Protein AF-A0AAI8MLP3-F1 (afdb_monomer_lite)

Secondary structure (DSSP, 8-state):
-----------PPPPPPPEEEEEEEE--SPP-HHHHHHT---SSSSHHHHHHHHHHHH-TTSEEEEEE--HHHHHHHHHT--GGGS-HHHHH---TTS-SEEEEEEEE-

Sequence (109 aa):
MCEASPTNQSINPPAKPSSTALVTVVGLVQISQYDYERWGDYWRFTDMGIKRDFEEVFGEGNVEVSTYGNVLSATAELQGIAAEELKHDELFYNDPRYPVLITLVAKKY

Organism: NCBI:txid537971

Radius of gyration: 22.73 Å; chains: 1; bounding box: 68×26×66 Å

Foldseek 3Di:
DDDDDPPPPPPDPPDDPKDKDKDKDFFQAFDDPVCCVPPRDQPDPAQVNVLVVLCVPQNPPQKDKDFFADPVLSVCVVVVNDPVVDDPCRRGPGDSRGGGMMIMMGMHD

Structure (mmCIF, N/CA/C/O backbone):
data_AF-A0AAI8MLP3-F1
#
_entry.id   AF-A0AAI8MLP3-F1
#
loop_
_atom_site.group_PDB
_atom_site.id
_atom_site.type_symbol
_atom_site.label_atom_id
_atom_site.label_alt_id
_atom_site.label_comp_id
_atom_site.label_asym_id
_atom_site.label_entity_id
_atom_site.label_seq_id
_atom_site.pdbx_PDB_ins_code
_atom_site.Cartn_x
_atom_site.Cartn_y
_atom_site.Cartn_z
_atom_site.occupancy
_atom_site.B_iso_or_equiv
_atom_site.auth_seq_id
_atom_site.auth_comp_id
_atom_site.auth_asym_id
_atom_site.auth_atom_id
_atom_site.pdbx_PDB_model_num
ATOM 1 N N . MET A 1 1 ? -56.532 10.967 45.044 1.00 33.66 1 MET A N 1
ATOM 2 C CA . MET A 1 1 ? -55.422 9.999 44.965 1.00 33.66 1 MET A CA 1
ATOM 3 C C . MET A 1 1 ? -55.339 9.540 43.522 1.00 33.66 1 MET A C 1
ATOM 5 O O . MET A 1 1 ? -56.154 8.730 43.114 1.00 33.66 1 MET A O 1
ATOM 9 N N . CYS A 1 2 ? -54.454 10.155 42.738 1.00 30.53 2 CYS A N 1
ATOM 10 C CA . CYS A 1 2 ? -54.058 9.659 41.422 1.00 30.53 2 CYS A CA 1
ATOM 11 C C . CYS A 1 2 ? -52.633 9.142 41.596 1.00 30.53 2 CYS A C 1
ATOM 13 O O . CYS A 1 2 ? -51.760 9.907 42.008 1.00 30.53 2 CYS A O 1
ATOM 15 N N . GLU A 1 3 ? -52.426 7.848 41.386 1.00 34.00 3 GLU A N 1
ATOM 16 C CA . GLU A 1 3 ? -51.109 7.227 41.470 1.00 34.00 3 GLU A CA 1
ATOM 17 C C . GLU A 1 3 ? -50.252 7.678 40.282 1.00 34.00 3 GLU A C 1
ATOM 19 O O . GLU A 1 3 ? -50.669 7.586 39.127 1.00 34.00 3 GLU A O 1
ATOM 24 N N . ALA A 1 4 ? -49.057 8.193 40.566 1.00 44.12 4 AL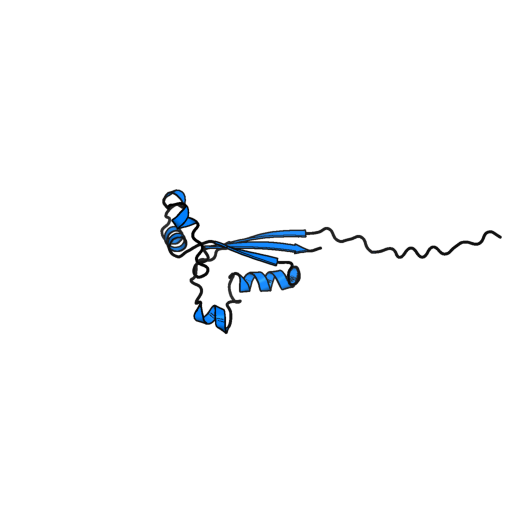A A N 1
ATOM 25 C CA . ALA A 1 4 ? -48.041 8.444 39.555 1.00 44.12 4 ALA A CA 1
ATOM 26 C C . ALA A 1 4 ? -47.353 7.114 39.213 1.00 44.12 4 ALA A C 1
ATOM 28 O O . ALA A 1 4 ? -46.696 6.516 40.065 1.00 44.12 4 ALA A O 1
ATOM 29 N N . SER A 1 5 ? -47.498 6.643 37.974 1.00 36.56 5 SER A N 1
ATOM 30 C CA . SER A 1 5 ? -46.729 5.505 37.465 1.00 36.56 5 SER A CA 1
ATOM 31 C C . SER A 1 5 ? -45.256 5.905 37.276 1.00 36.56 5 SER A C 1
ATOM 33 O O . SER A 1 5 ? -44.990 6.919 36.626 1.00 36.56 5 SER A O 1
ATOM 35 N N . PRO A 1 6 ? -44.275 5.137 37.786 1.00 46.41 6 PRO A N 1
ATOM 36 C CA . PRO A 1 6 ? -42.868 5.416 37.539 1.00 46.41 6 PRO A CA 1
ATOM 37 C C . PRO A 1 6 ? -42.474 4.854 36.169 1.00 46.41 6 PRO A C 1
ATOM 39 O O . PRO A 1 6 ? -42.101 3.690 36.033 1.00 46.41 6 PRO A O 1
ATOM 42 N N . THR A 1 7 ? -42.558 5.674 35.124 1.00 44.06 7 THR A N 1
ATOM 43 C CA . THR A 1 7 ? -41.957 5.344 33.824 1.00 44.06 7 THR A CA 1
ATOM 44 C C . THR A 1 7 ? -40.441 5.522 33.928 1.00 44.06 7 THR A C 1
ATOM 46 O O . THR A 1 7 ? -39.911 6.600 33.674 1.00 44.06 7 THR A O 1
ATOM 49 N N . ASN A 1 8 ? -39.731 4.460 34.317 1.00 47.94 8 ASN A N 1
ATOM 50 C CA . ASN A 1 8 ? -38.284 4.347 34.125 1.00 47.94 8 ASN A CA 1
ATOM 51 C C . ASN A 1 8 ? -37.995 4.219 32.621 1.00 47.94 8 ASN A C 1
ATOM 53 O O . ASN A 1 8 ? -37.772 3.125 32.109 1.00 47.94 8 ASN A O 1
ATOM 57 N N . GLN A 1 9 ? -38.028 5.334 31.890 1.00 53.62 9 GLN A N 1
ATOM 58 C CA . GLN A 1 9 ? -37.380 5.398 30.586 1.00 53.62 9 GLN A CA 1
ATOM 59 C C . GLN A 1 9 ? -35.881 5.534 30.844 1.00 53.62 9 GLN A C 1
ATOM 61 O O . GLN A 1 9 ? -35.401 6.592 31.243 1.00 53.62 9 GLN A O 1
ATOM 66 N N . SER A 1 10 ? -35.142 4.439 30.666 1.00 50.88 10 SER A N 1
ATOM 67 C CA . SER A 1 10 ? -33.684 4.475 30.608 1.00 50.88 10 SER A CA 1
ATOM 68 C C . SER A 1 10 ? -33.281 5.415 29.472 1.00 50.88 10 SER A C 1
ATOM 70 O O . SER A 1 10 ? -33.447 5.087 28.296 1.00 50.88 10 SER A O 1
ATOM 72 N N . ILE A 1 11 ? -32.811 6.610 29.820 1.00 62.56 11 ILE A N 1
ATOM 73 C CA . ILE A 1 11 ? -32.306 7.581 28.854 1.00 62.56 11 ILE A CA 1
ATOM 74 C C . ILE A 1 11 ? -30.978 7.016 28.351 1.00 62.56 11 ILE A C 1
ATOM 76 O O . ILE A 1 11 ? -29.955 7.125 29.026 1.00 62.56 11 ILE A O 1
ATOM 80 N N . ASN A 1 12 ? -30.996 6.351 27.196 1.00 58.84 12 ASN A N 1
ATOM 81 C CA . ASN A 1 12 ? -29.758 5.983 26.523 1.00 58.84 12 ASN A CA 1
ATOM 82 C C . ASN A 1 12 ? -29.031 7.280 26.135 1.00 58.84 12 ASN A C 1
ATOM 84 O O . ASN A 1 12 ? -29.684 8.207 25.640 1.00 58.84 12 ASN A O 1
ATOM 88 N N . PRO A 1 13 ? -27.709 7.385 26.353 1.00 62.12 13 PRO A N 1
ATOM 89 C CA . PRO A 1 13 ? -26.957 8.527 25.855 1.00 62.12 13 PRO A CA 1
ATOM 90 C C . PRO A 1 13 ? -27.152 8.646 24.332 1.00 62.12 13 PRO A C 1
ATOM 92 O O . PRO A 1 13 ? -27.302 7.620 23.660 1.00 62.12 13 PRO A O 1
ATOM 95 N N . PRO A 1 14 ? -27.174 9.870 23.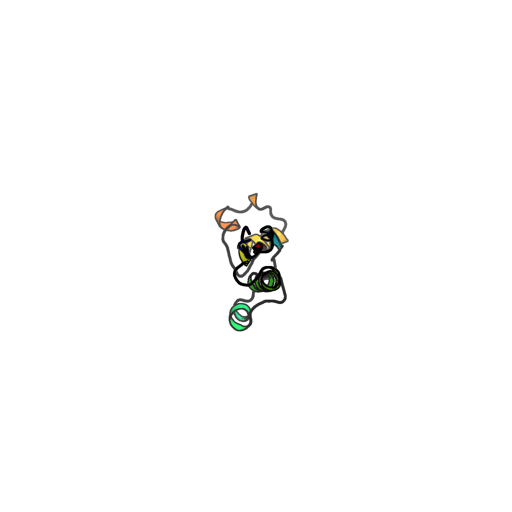772 1.00 66.19 14 PRO A N 1
ATOM 96 C CA . PRO A 1 14 ? -27.300 10.056 22.332 1.00 66.19 14 PRO A CA 1
ATOM 97 C C . PRO A 1 14 ? -26.185 9.285 21.616 1.00 66.19 14 PRO A C 1
ATOM 99 O O . PRO A 1 14 ? -25.024 9.341 22.030 1.00 66.19 14 PRO A O 1
ATOM 102 N N . ALA A 1 15 ? -26.548 8.550 20.561 1.00 64.31 15 ALA A N 1
ATOM 103 C CA . ALA A 1 15 ? -25.583 7.841 19.730 1.00 64.31 15 ALA A CA 1
ATOM 104 C C . ALA A 1 15 ? -24.519 8.829 19.231 1.00 64.31 15 ALA A C 1
ATOM 106 O O . ALA A 1 15 ? -24.845 9.944 18.809 1.00 64.31 15 ALA A O 1
ATOM 107 N N . LYS A 1 16 ? -23.242 8.442 19.310 1.00 69.44 16 LYS A N 1
ATOM 108 C CA . LYS A 1 16 ? -22.167 9.256 18.740 1.00 69.44 16 LYS A CA 1
ATOM 109 C C . LYS A 1 16 ? -22.363 9.316 17.218 1.00 69.44 16 LYS A C 1
ATOM 111 O O . LYS A 1 16 ? -22.783 8.324 16.627 1.00 69.44 16 LYS A O 1
ATOM 116 N N . PRO A 1 17 ? -22.105 10.464 16.569 1.00 75.00 17 PRO A N 1
ATOM 117 C CA . PRO A 1 17 ? -22.146 10.528 15.116 1.00 75.00 17 PRO A CA 1
ATOM 118 C C . PRO A 1 17 ? -21.092 9.579 14.542 1.00 75.00 17 PRO A C 1
ATOM 120 O O . PRO A 1 17 ? -19.937 9.604 14.972 1.00 75.00 17 PRO A O 1
ATOM 123 N N . SER A 1 18 ? -21.492 8.764 13.567 1.00 80.00 18 SER A N 1
ATOM 124 C CA . SER A 1 18 ? -20.567 7.889 12.855 1.00 80.00 18 SER A CA 1
ATOM 125 C C . SER A 1 18 ? -19.514 8.732 12.135 1.00 80.00 18 SER A C 1
ATOM 127 O O . SER A 1 18 ? -19.877 9.628 11.367 1.00 80.00 18 SER A O 1
ATOM 129 N N . SER A 1 19 ? -18.229 8.453 12.346 1.00 87.38 19 SER A N 1
ATOM 130 C CA . SER A 1 19 ? -17.134 9.117 11.634 1.00 87.38 19 SER A CA 1
ATOM 131 C C . SER A 1 19 ? -16.451 8.160 10.662 1.00 87.38 19 SER A C 1
ATOM 133 O O . SER A 1 19 ? -16.387 6.951 10.884 1.00 87.38 19 SER A O 1
ATOM 135 N N . THR A 1 20 ? -15.971 8.689 9.538 1.00 95.19 20 THR A N 1
ATOM 136 C CA . THR A 1 20 ? -15.203 7.929 8.545 1.00 95.19 20 THR A CA 1
ATOM 137 C C . THR A 1 20 ? -13.958 8.713 8.165 1.00 95.19 20 THR A C 1
ATOM 139 O O . THR A 1 20 ? -14.054 9.894 7.837 1.00 95.19 20 THR A O 1
ATOM 142 N N . ALA A 1 21 ? -12.801 8.058 8.208 1.00 95.88 21 ALA A N 1
ATOM 143 C CA . ALA A 1 21 ? -11.550 8.577 7.680 1.00 95.88 21 ALA A CA 1
ATOM 144 C C . ALA A 1 21 ? -11.236 7.893 6.345 1.00 95.88 21 ALA A C 1
ATOM 146 O O . AL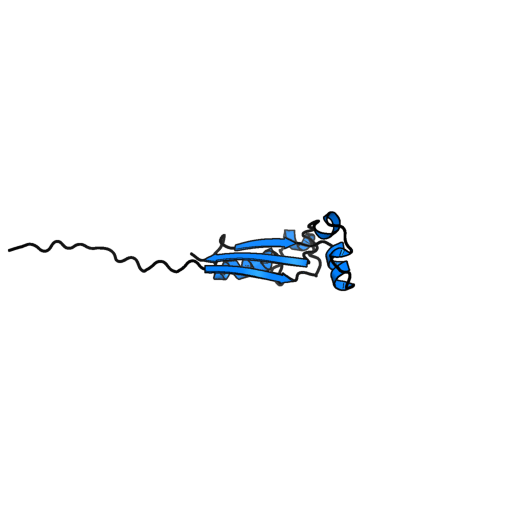A A 1 21 ? -11.257 6.666 6.259 1.00 95.88 21 ALA A O 1
ATOM 147 N N . LEU A 1 22 ? -10.944 8.704 5.327 1.00 97.81 22 LEU A N 1
ATOM 148 C CA . LEU A 1 22 ? -10.369 8.275 4.054 1.00 97.81 22 LEU A CA 1
ATOM 149 C C . LEU A 1 22 ? -8.946 8.810 4.006 1.00 97.81 22 LEU A C 1
ATOM 151 O O . LEU A 1 22 ? -8.747 10.023 4.092 1.00 97.81 22 LEU A O 1
ATOM 155 N N . VAL A 1 23 ? -7.965 7.920 3.918 1.00 97.25 23 VAL A N 1
ATOM 156 C CA . VAL A 1 23 ? -6.552 8.307 3.970 1.00 97.25 23 VAL A CA 1
ATOM 157 C C . VAL A 1 23 ? -5.798 7.628 2.843 1.00 97.25 23 VAL A C 1
ATOM 159 O O . VAL A 1 23 ? -6.050 6.470 2.514 1.00 97.25 23 VAL A O 1
ATOM 162 N N . THR A 1 24 ? -4.855 8.367 2.269 1.00 96.94 24 THR A N 1
ATOM 163 C CA . THR A 1 24 ? -3.878 7.868 1.308 1.00 96.94 24 THR A CA 1
ATOM 164 C C . THR A 1 24 ? -2.479 8.161 1.824 1.00 96.94 24 THR A C 1
ATOM 166 O O . THR A 1 24 ? -2.208 9.286 2.247 1.00 96.94 24 THR A O 1
ATOM 169 N N . VAL A 1 25 ? -1.587 7.180 1.756 1.00 95.38 25 VAL A N 1
ATOM 170 C CA . VAL A 1 25 ? -0.164 7.343 2.065 1.00 95.38 25 VAL A CA 1
ATOM 171 C C . VAL A 1 25 ? 0.683 6.719 0.963 1.00 95.38 25 VAL A C 1
ATOM 173 O O . VAL A 1 25 ? 0.248 5.800 0.268 1.00 95.38 25 VAL A O 1
ATOM 176 N N . VAL A 1 26 ? 1.894 7.241 0.800 1.00 92.81 26 VAL A N 1
ATOM 177 C CA . VAL A 1 26 ? 2.854 6.752 -0.192 1.00 92.81 26 VAL A CA 1
ATOM 178 C C . VAL A 1 26 ? 3.556 5.506 0.344 1.00 92.81 26 VAL A C 1
ATOM 180 O O . VAL A 1 26 ? 4.055 5.504 1.471 1.00 92.81 26 VAL A O 1
ATOM 183 N N . GLY A 1 27 ? 3.611 4.466 -0.484 1.00 90.19 27 GLY A N 1
ATOM 184 C CA . GLY A 1 27 ? 4.582 3.379 -0.387 1.00 90.19 27 GLY A CA 1
ATOM 185 C C . GLY A 1 27 ? 5.616 3.548 -1.502 1.00 90.19 27 GLY A C 1
ATOM 186 O O . GLY A 1 27 ? 5.328 4.190 -2.496 1.00 90.19 27 GLY A O 1
ATOM 187 N N . LEU A 1 28 ? 6.831 3.026 -1.343 1.00 87.75 28 LEU A N 1
ATOM 188 C CA . LEU A 1 28 ? 7.867 3.116 -2.394 1.00 87.75 28 LEU A CA 1
ATOM 189 C C . LEU A 1 28 ? 8.989 2.091 -2.191 1.00 87.75 28 LEU A C 1
ATOM 191 O O . LEU A 1 28 ? 9.671 1.688 -3.130 1.00 87.75 28 LEU A O 1
ATOM 195 N N . VAL A 1 29 ? 9.198 1.655 -0.947 1.00 89.44 29 VAL A N 1
ATOM 196 C CA . VAL A 1 29 ? 10.208 0.647 -0.623 1.00 89.44 29 VAL A CA 1
ATOM 197 C C . VAL A 1 29 ? 9.630 -0.747 -0.819 1.00 89.44 29 VAL A C 1
ATOM 199 O O . VAL A 1 29 ? 8.538 -1.041 -0.336 1.00 89.44 29 VAL A O 1
ATOM 202 N N . GLN A 1 30 ? 10.405 -1.619 -1.464 1.00 94.06 30 GLN A N 1
ATOM 203 C CA . GLN A 1 30 ? 10.058 -3.027 -1.610 1.00 94.06 30 GLN A CA 1
ATOM 204 C C . GLN A 1 30 ? 9.766 -3.671 -0.247 1.00 94.06 30 GLN A C 1
ATOM 206 O O . GLN A 1 30 ? 10.535 -3.533 0.713 1.00 94.06 30 GLN A O 1
ATOM 211 N N . ILE A 1 31 ? 8.682 -4.435 -0.196 1.00 95.00 31 ILE A N 1
ATOM 212 C CA . ILE A 1 31 ? 8.362 -5.313 0.921 1.00 95.00 31 ILE A CA 1
ATOM 213 C C . ILE A 1 31 ? 9.087 -6.645 0.711 1.00 95.00 31 ILE A C 1
ATOM 215 O O . ILE A 1 31 ? 8.902 -7.342 -0.291 1.00 95.00 31 ILE A O 1
ATOM 219 N N . SER A 1 32 ? 9.927 -7.005 1.682 1.00 94.12 32 SER A N 1
ATOM 220 C CA . SER A 1 32 ? 10.519 -8.338 1.772 1.00 94.12 32 SER A CA 1
ATOM 221 C C . SER A 1 32 ? 9.425 -9.333 2.142 1.00 94.12 32 SER A C 1
ATOM 223 O O . SER A 1 32 ? 8.984 -9.379 3.288 1.00 94.12 32 SER A O 1
ATOM 225 N N . GLN A 1 33 ? 8.985 -10.145 1.179 1.00 93.19 33 GLN A N 1
ATOM 226 C CA . GLN A 1 33 ? 7.952 -11.156 1.426 1.00 93.19 33 GLN A CA 1
ATOM 227 C C . GLN A 1 33 ? 8.387 -12.165 2.503 1.00 93.19 33 GLN A C 1
ATOM 229 O O . GLN A 1 33 ? 7.581 -12.587 3.328 1.00 93.19 33 GLN A O 1
ATOM 234 N N . TYR A 1 34 ? 9.682 -12.498 2.540 1.00 94.69 34 TYR A N 1
ATOM 235 C CA . TYR A 1 34 ? 10.245 -13.416 3.527 1.00 94.69 34 TYR A CA 1
ATOM 236 C C . TYR A 1 34 ? 10.044 -12.921 4.965 1.00 94.69 34 TYR A C 1
ATOM 238 O O . TYR A 1 34 ? 9.679 -13.723 5.831 1.00 94.69 34 TYR A O 1
ATOM 246 N N . ASP A 1 35 ? 10.279 -11.626 5.202 1.00 93.69 35 ASP A N 1
ATOM 247 C CA . ASP A 1 35 ? 10.123 -11.018 6.524 1.00 93.69 35 ASP A CA 1
ATOM 248 C C . ASP A 1 35 ? 8.651 -10.754 6.843 1.00 93.69 35 ASP A C 1
ATOM 250 O O . ASP A 1 35 ? 8.188 -11.064 7.940 1.00 93.69 35 ASP A O 1
ATOM 254 N N . TYR A 1 36 ? 7.907 -10.259 5.851 1.00 93.94 36 TYR A N 1
ATOM 255 C CA . TYR A 1 36 ? 6.477 -9.983 5.937 1.00 93.94 36 TYR A CA 1
ATOM 256 C C . TYR A 1 36 ? 5.690 -11.204 6.432 1.00 93.94 36 TYR A C 1
ATOM 258 O O . TYR A 1 36 ? 4.912 -11.098 7.373 1.00 93.94 36 TYR A O 1
ATOM 266 N N . GLU A 1 37 ? 5.934 -12.384 5.859 1.00 94.31 37 GLU A N 1
ATOM 267 C CA . GLU A 1 37 ? 5.206 -13.610 6.211 1.00 94.31 37 GLU A CA 1
ATOM 268 C C . GLU A 1 37 ? 5.588 -14.187 7.586 1.00 94.31 37 GLU A C 1
ATOM 270 O O . GLU A 1 37 ? 4.800 -14.916 8.186 1.00 94.31 37 GLU A O 1
ATOM 275 N N . ARG A 1 38 ? 6.796 -13.901 8.092 1.00 95.56 38 ARG A N 1
ATOM 276 C CA . ARG A 1 38 ? 7.316 -14.494 9.342 1.00 95.56 38 ARG A CA 1
ATOM 277 C C . ARG A 1 38 ? 7.160 -13.593 10.556 1.00 95.56 38 ARG A C 1
ATOM 279 O O . ARG A 1 38 ? 6.888 -14.084 11.649 1.00 95.56 38 ARG A O 1
ATOM 286 N N . TRP A 1 39 ? 7.391 -12.300 10.369 1.00 95.06 39 TRP A N 1
ATOM 287 C CA . TRP A 1 39 ? 7.485 -11.312 11.444 1.00 95.06 39 TRP A CA 1
ATOM 288 C C . TRP A 1 39 ? 6.593 -10.096 11.207 1.00 95.06 39 TRP A C 1
ATOM 290 O O . TRP A 1 39 ? 6.307 -9.359 12.150 1.00 95.06 39 TRP A O 1
ATOM 300 N N . GLY A 1 40 ? 6.134 -9.905 9.972 1.00 93.56 40 GLY A N 1
ATOM 301 C CA . GLY A 1 40 ? 5.408 -8.722 9.547 1.00 93.56 40 GLY A CA 1
ATOM 302 C C . GLY A 1 40 ? 6.302 -7.497 9.337 1.00 93.56 40 GLY A C 1
ATOM 303 O O . GLY A 1 40 ? 7.518 -7.533 9.513 1.00 93.56 40 GLY A O 1
ATOM 304 N N . ASP A 1 41 ? 5.676 -6.389 8.956 1.00 92.44 41 ASP A N 1
ATOM 305 C CA . ASP A 1 41 ? 6.287 -5.086 8.730 1.00 92.44 41 ASP A CA 1
ATOM 306 C C . ASP A 1 41 ? 5.346 -4.029 9.309 1.00 92.44 41 ASP A C 1
ATOM 308 O O . ASP A 1 41 ? 4.356 -3.658 8.684 1.00 92.44 41 ASP A O 1
ATOM 312 N N . TYR A 1 42 ? 5.623 -3.602 10.541 1.00 92.94 42 TYR A N 1
ATOM 313 C CA . TYR A 1 42 ? 4.758 -2.697 11.307 1.00 92.94 42 TYR A CA 1
ATOM 314 C C . TYR A 1 42 ? 5.445 -1.382 11.694 1.00 92.94 42 TYR A C 1
ATOM 316 O O . TYR A 1 42 ? 4.954 -0.638 12.544 1.00 92.94 42 TYR A O 1
ATOM 324 N N . TRP A 1 43 ? 6.630 -1.136 11.140 1.00 88.62 43 TRP A N 1
ATOM 325 C CA . TRP A 1 43 ? 7.484 0.003 11.493 1.00 88.62 43 TRP A CA 1
ATOM 326 C C . TRP A 1 43 ? 7.372 1.143 10.479 1.00 88.62 43 TRP A C 1
ATOM 328 O O . TRP A 1 43 ? 7.923 2.223 10.678 1.00 88.62 43 TRP A O 1
ATOM 338 N N . ARG A 1 44 ? 6.696 0.878 9.363 1.00 88.81 44 ARG A N 1
ATOM 339 C CA . ARG A 1 44 ? 6.467 1.787 8.244 1.00 88.81 44 ARG A CA 1
ATOM 340 C C . ARG A 1 44 ? 5.005 1.682 7.839 1.00 88.81 44 ARG A C 1
ATOM 342 O O . ARG A 1 44 ? 4.319 0.730 8.213 1.00 88.81 44 ARG A O 1
ATOM 349 N N . PHE A 1 45 ? 4.547 2.623 7.023 1.00 88.81 45 PHE A N 1
ATOM 350 C CA . PHE A 1 45 ? 3.247 2.499 6.380 1.00 88.81 45 PHE A CA 1
ATOM 351 C C . PHE A 1 45 ? 3.306 1.429 5.285 1.00 88.81 45 PHE A C 1
ATOM 353 O O . PHE A 1 45 ? 3.630 1.701 4.135 1.00 88.81 45 PHE A O 1
ATOM 360 N N . THR A 1 46 ? 3.036 0.195 5.698 1.00 94.31 46 THR A N 1
ATOM 361 C CA . THR A 1 46 ? 2.580 -0.938 4.885 1.00 94.31 46 THR A CA 1
ATOM 362 C C . THR A 1 46 ? 1.092 -1.155 5.157 1.00 94.31 46 THR A C 1
ATOM 364 O O . THR A 1 46 ? 0.516 -0.483 6.017 1.00 94.31 46 THR A O 1
ATOM 367 N N . ASP A 1 47 ? 0.465 -2.108 4.472 1.00 94.12 47 ASP A N 1
ATOM 368 C CA . ASP A 1 47 ? -0.898 -2.527 4.797 1.00 94.12 47 ASP A CA 1
ATOM 369 C C . ASP A 1 47 ? -1.037 -3.005 6.251 1.00 94.12 47 ASP A C 1
ATOM 371 O O . ASP A 1 47 ? -1.963 -2.584 6.939 1.00 94.12 47 ASP A O 1
ATOM 375 N N . MET A 1 48 ? -0.091 -3.795 6.763 1.00 95.12 48 MET A N 1
ATOM 376 C CA . MET A 1 48 ? -0.111 -4.268 8.152 1.00 95.12 48 MET A CA 1
ATOM 377 C C . MET A 1 48 ? 0.177 -3.165 9.171 1.00 95.12 48 MET A C 1
ATOM 379 O O . MET A 1 48 ? -0.513 -3.077 10.188 1.00 95.12 48 MET A O 1
ATOM 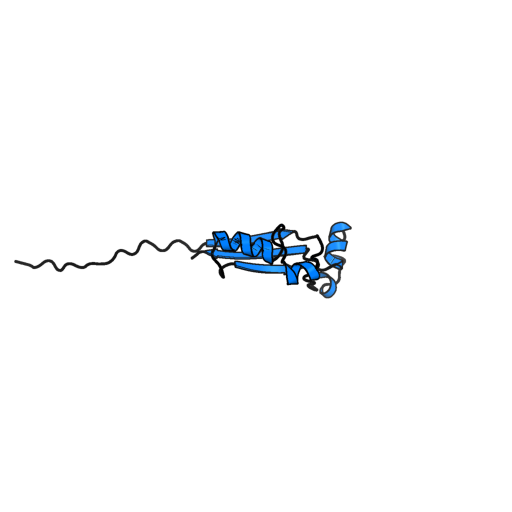383 N N . GLY A 1 49 ? 1.176 -2.317 8.909 1.00 94.69 49 GLY A N 1
ATOM 384 C CA . GLY A 1 49 ? 1.553 -1.231 9.812 1.00 94.69 49 GLY A CA 1
ATOM 385 C C . GLY A 1 49 ? 0.430 -0.214 9.972 1.00 94.69 49 GLY A C 1
ATOM 386 O O . GLY A 1 49 ? -0.023 0.038 11.087 1.00 94.69 49 GLY A O 1
ATOM 387 N N . ILE A 1 50 ? -0.088 0.308 8.854 1.00 95.75 50 ILE A N 1
ATOM 388 C CA . ILE A 1 50 ? -1.133 1.333 8.912 1.00 95.75 50 ILE A CA 1
ATOM 389 C C . ILE A 1 50 ? -2.456 0.778 9.437 1.00 95.75 50 ILE A C 1
ATOM 391 O O . ILE A 1 50 ? -3.166 1.480 10.155 1.00 95.75 50 ILE A O 1
ATOM 395 N N . LYS A 1 51 ? -2.783 -0.483 9.121 1.00 96.62 51 LYS A N 1
ATOM 396 C CA . LYS A 1 51 ? -3.982 -1.126 9.655 1.00 96.62 51 LYS A CA 1
ATOM 397 C C . LYS A 1 51 ? -3.915 -1.198 11.175 1.00 96.62 51 LYS A C 1
ATOM 399 O O . LYS A 1 51 ? -4.845 -0.728 11.820 1.00 96.62 51 LYS A O 1
ATOM 404 N N . ARG A 1 52 ? -2.806 -1.702 11.733 1.00 95.88 52 ARG A N 1
ATOM 405 C CA . ARG A 1 52 ? -2.609 -1.784 13.187 1.00 95.88 52 ARG A CA 1
ATOM 406 C C . ARG A 1 52 ? -2.788 -0.415 13.841 1.00 95.88 52 ARG A C 1
ATOM 408 O O . ARG A 1 52 ? -3.595 -0.279 14.755 1.00 95.88 52 ARG A O 1
ATOM 415 N N . ASP A 1 53 ? -2.082 0.594 13.338 1.00 95.56 53 ASP A N 1
ATOM 416 C CA . ASP A 1 53 ? -2.080 1.931 13.935 1.00 95.56 53 ASP A CA 1
ATOM 417 C C . ASP A 1 53 ? -3.481 2.587 13.892 1.00 95.56 53 ASP A C 1
ATOM 419 O O . ASP A 1 53 ? -3.883 3.274 14.832 1.00 95.56 53 ASP A O 1
ATOM 423 N N . PHE A 1 54 ? -4.271 2.359 12.834 1.00 96.06 54 PHE A N 1
ATOM 424 C CA . PHE A 1 54 ? -5.649 2.864 12.757 1.00 96.06 54 PHE A CA 1
ATOM 425 C C . PHE A 1 54 ? -6.644 2.024 13.569 1.00 96.06 54 PHE A C 1
ATOM 427 O O . PHE A 1 54 ? -7.584 2.589 14.137 1.00 96.06 54 PHE A O 1
ATOM 434 N N . GLU A 1 55 ? -6.464 0.706 13.667 1.00 96.62 55 GLU A N 1
ATOM 435 C CA . GLU A 1 55 ? -7.320 -0.163 14.485 1.00 96.62 55 GLU A CA 1
ATOM 436 C C . GLU A 1 55 ? -7.211 0.177 15.979 1.00 96.62 55 GLU A C 1
ATOM 438 O O . GLU A 1 55 ? -8.216 0.104 16.686 1.00 96.62 55 GLU A O 1
ATOM 443 N N . GLU A 1 56 ? -6.065 0.681 16.451 1.00 95.50 56 GLU A N 1
ATOM 444 C CA . GLU A 1 56 ? -5.922 1.212 17.817 1.00 95.50 56 GLU A CA 1
ATOM 445 C C . GLU A 1 56 ? -6.876 2.390 18.113 1.00 95.50 56 GLU A C 1
ATOM 447 O O . GLU A 1 56 ? -7.289 2.597 19.257 1.00 95.50 56 GLU A O 1
ATOM 452 N N . VAL A 1 57 ? -7.276 3.157 17.091 1.00 94.44 57 VAL A N 1
ATOM 453 C CA . VAL A 1 57 ? -8.116 4.362 17.236 1.00 94.44 57 VAL A CA 1
ATOM 454 C C . VAL A 1 57 ? -9.582 4.110 16.859 1.00 94.44 57 VAL A C 1
ATOM 456 O O . VAL A 1 57 ? -10.503 4.648 17.501 1.00 94.44 57 VAL A O 1
ATOM 459 N N . PHE A 1 58 ? -9.809 3.334 15.798 1.00 94.81 58 PHE A N 1
ATOM 460 C CA . PHE A 1 58 ? -11.123 3.070 15.201 1.00 94.81 58 PHE A CA 1
ATOM 461 C C . PHE A 1 58 ? -11.732 1.730 15.641 1.00 94.81 58 PHE A C 1
ATOM 463 O O . PHE A 1 58 ? -12.941 1.541 15.505 1.00 94.81 58 PHE A O 1
ATOM 470 N N . GLY A 1 59 ? -10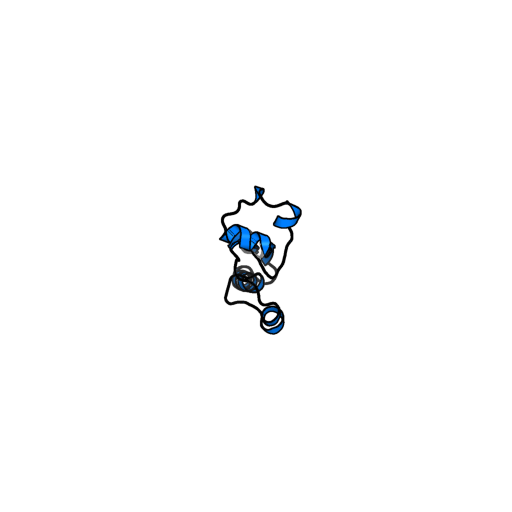.936 0.849 16.245 1.00 94.69 59 GLY A N 1
ATOM 471 C CA . GLY A 1 59 ? -11.328 -0.496 16.650 1.00 94.69 59 GLY A CA 1
ATOM 472 C C . GLY A 1 59 ? -10.977 -1.545 15.597 1.00 94.69 59 GLY A C 1
ATOM 473 O O . GLY A 1 59 ? -11.032 -1.287 14.393 1.00 94.69 59 GLY A O 1
ATOM 474 N N . GLU A 1 60 ? -10.635 -2.741 16.072 1.00 95.62 60 GLU A N 1
ATOM 475 C CA . GLU A 1 60 ? -10.341 -3.904 15.234 1.00 95.62 60 GLU A CA 1
ATOM 476 C C . GLU A 1 60 ? -11.531 -4.241 14.323 1.00 95.62 60 GLU A C 1
ATOM 478 O O . GLU A 1 60 ? -12.689 -4.215 14.749 1.00 95.62 60 GLU A O 1
ATOM 483 N N . GLY A 1 61 ? -11.254 -4.522 13.048 1.00 94.94 61 GLY A N 1
ATOM 484 C CA . GLY A 1 61 ? -12.284 -4.846 12.055 1.00 94.94 61 GLY A CA 1
ATOM 485 C C . GLY A 1 61 ? -13.041 -3.642 11.484 1.00 94.94 61 GLY A C 1
ATOM 486 O O . GLY A 1 61 ? -13.834 -3.812 10.559 1.00 94.94 61 GLY A O 1
ATOM 487 N N . ASN A 1 62 ? -12.773 -2.424 11.965 1.00 96.25 62 ASN A N 1
ATOM 488 C CA . ASN A 1 62 ? -13.353 -1.195 11.417 1.00 96.25 62 ASN A CA 1
ATOM 489 C C . ASN A 1 62 ? -12.446 -0.476 10.404 1.00 96.25 62 ASN A C 1
ATOM 491 O O . ASN A 1 62 ? -12.779 0.628 9.958 1.00 96.25 62 ASN A O 1
ATOM 495 N N . VAL A 1 63 ? -11.303 -1.076 10.062 1.00 97.69 63 VAL A N 1
ATOM 496 C CA . VAL A 1 63 ? -10.298 -0.510 9.159 1.00 97.69 63 VAL A CA 1
ATOM 497 C C . VAL A 1 63 ? -10.091 -1.442 7.972 1.00 97.69 63 VAL A C 1
ATOM 499 O O . VAL A 1 63 ? -9.698 -2.599 8.124 1.00 97.69 63 VAL A O 1
ATOM 502 N N . GLU A 1 64 ? -10.333 -0.914 6.779 1.00 98.12 64 GLU A N 1
ATOM 503 C CA . GLU A 1 64 ? -10.070 -1.576 5.505 1.00 98.12 64 GLU A CA 1
ATOM 504 C C . GLU A 1 64 ? -8.892 -0.885 4.824 1.00 98.12 64 GLU A C 1
ATOM 506 O O . GLU A 1 64 ? -8.890 0.339 4.697 1.00 98.12 64 GLU A O 1
ATOM 511 N N . VAL A 1 65 ? -7.892 -1.660 4.401 1.00 97.75 65 VAL A N 1
ATOM 512 C CA . VAL A 1 65 ? -6.686 -1.154 3.734 1.00 97.75 65 VAL A CA 1
ATOM 513 C C . VAL A 1 65 ? -6.561 -1.806 2.363 1.00 97.75 65 VAL A C 1
ATOM 515 O O . VAL A 1 65 ? -6.803 -3.001 2.213 1.00 97.75 65 VAL A O 1
ATOM 518 N N . SER A 1 66 ? -6.190 -1.021 1.357 1.00 97.62 66 SER A N 1
ATOM 519 C CA . SER A 1 66 ? -5.908 -1.482 -0.004 1.00 97.62 66 SER A CA 1
ATOM 520 C C . SER A 1 66 ? -4.619 -0.854 -0.510 1.00 97.62 66 SER A C 1
ATOM 522 O O . SER A 1 66 ? -4.362 0.325 -0.264 1.00 97.62 66 SER A O 1
ATOM 524 N N . THR A 1 67 ? -3.825 -1.630 -1.239 1.00 97.00 67 THR A N 1
ATOM 525 C CA . THR A 1 67 ? -2.564 -1.190 -1.838 1.00 97.00 67 THR A CA 1
ATOM 526 C C . THR A 1 67 ? -2.660 -1.208 -3.355 1.00 97.00 67 THR A C 1
ATOM 528 O O . THR A 1 67 ? -3.379 -2.024 -3.932 1.00 97.00 67 THR A O 1
ATOM 531 N N . TYR A 1 68 ? -1.929 -0.300 -3.989 1.00 97.25 68 TYR A N 1
ATOM 532 C CA . TYR A 1 68 ? -1.802 -0.193 -5.433 1.00 97.25 68 TYR A CA 1
ATOM 533 C C . TYR A 1 68 ? -0.349 0.080 -5.782 1.00 97.25 68 TYR A C 1
ATOM 535 O O . TYR A 1 68 ? 0.324 0.866 -5.112 1.00 97.25 68 TYR A O 1
ATOM 543 N N . GLY A 1 69 ? 0.120 -0.527 -6.860 1.00 97.19 69 GLY A N 1
ATOM 544 C CA . GLY A 1 69 ? 1.460 -0.311 -7.374 1.00 97.19 69 GLY A CA 1
ATOM 545 C C . GLY A 1 69 ? 2.108 -1.611 -7.794 1.00 97.19 69 GLY A C 1
ATOM 546 O O . GLY A 1 69 ? 1.619 -2.705 -7.528 1.00 97.19 69 GLY A O 1
ATOM 547 N N . ASN A 1 70 ? 3.217 -1.467 -8.496 1.00 97.81 70 ASN A N 1
ATOM 548 C CA . ASN A 1 70 ? 4.088 -2.557 -8.872 1.00 97.81 70 ASN A CA 1
ATOM 549 C C . ASN A 1 70 ? 5.493 -2.001 -9.137 1.00 97.81 70 ASN A C 1
ATOM 551 O O . ASN A 1 70 ? 5.717 -0.791 -9.064 1.00 97.81 70 ASN A O 1
ATOM 555 N N . VAL A 1 71 ? 6.447 -2.878 -9.454 1.00 97.62 71 VAL A N 1
ATOM 556 C CA . VAL A 1 71 ? 7.843 -2.473 -9.684 1.00 97.62 71 VAL A CA 1
ATOM 557 C C . VAL A 1 71 ? 8.001 -1.479 -10.842 1.00 97.62 71 VAL A C 1
ATOM 559 O O . VAL A 1 71 ? 8.847 -0.587 -10.762 1.00 97.62 71 VAL A O 1
ATOM 562 N N . LEU A 1 72 ? 7.184 -1.593 -11.895 1.00 97.94 72 LEU A N 1
ATOM 563 C CA . LEU A 1 72 ? 7.205 -0.671 -13.029 1.00 97.94 72 LEU A CA 1
ATOM 564 C C . LEU A 1 72 ? 6.676 0.698 -12.600 1.00 97.94 72 LEU A C 1
ATOM 566 O O . LEU A 1 72 ? 7.373 1.687 -12.803 1.00 97.94 72 LEU A O 1
ATOM 570 N N . SER A 1 73 ? 5.517 0.753 -11.939 1.00 97.62 73 SER A N 1
ATOM 571 C CA . SER A 1 73 ? 4.929 2.006 -11.443 1.00 97.62 73 SER A CA 1
ATOM 572 C C . SER A 1 73 ? 5.845 2.716 -10.437 1.00 97.62 73 SER A C 1
ATOM 574 O O . SER A 1 73 ? 6.029 3.926 -10.529 1.00 97.62 73 SER A O 1
ATOM 576 N N . ALA A 1 74 ? 6.493 1.973 -9.531 1.00 97.38 74 ALA A N 1
ATOM 577 C CA . ALA A 1 74 ? 7.463 2.533 -8.585 1.00 97.38 74 ALA A CA 1
ATOM 578 C C . ALA A 1 74 ? 8.707 3.095 -9.295 1.00 97.38 74 ALA A C 1
ATOM 580 O O . ALA A 1 74 ? 9.210 4.162 -8.951 1.00 97.38 74 ALA A O 1
ATOM 581 N N . THR A 1 75 ? 9.204 2.394 -10.319 1.00 97.50 75 THR A N 1
ATOM 582 C CA . THR A 1 75 ? 10.347 2.871 -11.114 1.00 97.50 75 THR A CA 1
ATOM 583 C C . THR A 1 75 ? 9.976 4.111 -11.926 1.00 97.50 75 THR A C 1
ATOM 585 O O . THR A 1 75 ? 10.763 5.053 -11.985 1.00 97.50 75 THR A O 1
ATOM 588 N N . ALA A 1 76 ? 8.779 4.130 -12.517 1.00 97.44 76 ALA A N 1
ATOM 589 C CA . ALA A 1 76 ? 8.252 5.262 -13.267 1.00 97.44 76 ALA A CA 1
ATOM 590 C C . ALA A 1 76 ? 8.151 6.521 -12.394 1.00 97.44 76 ALA A C 1
ATOM 592 O O . ALA A 1 76 ? 8.652 7.569 -12.797 1.00 97.44 76 ALA A O 1
ATOM 593 N N . GLU A 1 77 ? 7.616 6.402 -11.173 1.00 95.81 77 GLU A N 1
ATOM 594 C CA . GLU A 1 77 ? 7.567 7.503 -10.201 1.00 95.81 77 GLU A CA 1
ATOM 595 C C . GLU A 1 77 ? 8.967 8.059 -9.901 1.00 95.81 77 GLU A C 1
ATOM 597 O O . GLU A 1 77 ? 9.192 9.266 -9.996 1.00 95.81 77 GLU A O 1
ATOM 602 N N . LEU A 1 78 ? 9.938 7.183 -9.616 1.00 96.62 78 LEU A N 1
ATOM 603 C CA . LEU A 1 78 ? 11.319 7.587 -9.323 1.00 96.62 78 LEU A CA 1
ATOM 604 C C . LEU A 1 78 ? 12.030 8.239 -10.518 1.00 96.62 78 LEU A C 1
ATOM 606 O O . LEU A 1 78 ? 12.941 9.045 -10.326 1.00 96.62 78 LEU A O 1
ATOM 610 N N . GLN A 1 79 ? 11.644 7.882 -11.742 1.00 97.56 79 GLN A N 1
ATOM 611 C CA . GLN A 1 79 ? 12.216 8.425 -12.974 1.00 97.56 79 GLN A CA 1
ATOM 612 C C . GLN A 1 79 ? 11.446 9.631 -13.528 1.00 97.56 79 GLN A C 1
ATOM 614 O O . GLN A 1 79 ? 11.903 10.238 -14.495 1.00 97.56 79 GLN A O 1
ATOM 619 N N . GLY A 1 80 ? 10.316 10.007 -12.920 1.00 97.06 80 GLY A N 1
ATOM 620 C CA . GLY A 1 80 ? 9.469 11.103 -13.392 1.00 97.06 80 GLY A CA 1
ATOM 621 C C . GLY A 1 80 ? 8.717 10.792 -14.691 1.00 97.06 80 GLY A C 1
ATOM 622 O O . GLY A 1 80 ? 8.397 11.716 -15.435 1.00 97.06 80 GLY A O 1
ATOM 623 N N . ILE A 1 81 ? 8.460 9.512 -14.971 1.00 98.12 81 ILE A N 1
ATOM 624 C CA . ILE A 1 81 ? 7.641 9.063 -16.104 1.00 98.12 81 ILE A CA 1
ATOM 625 C C . ILE A 1 81 ? 6.167 9.258 -15.738 1.00 98.12 81 ILE A C 1
ATOM 627 O O . ILE A 1 81 ? 5.739 8.869 -14.647 1.00 98.12 81 ILE A O 1
ATOM 631 N N . ALA A 1 82 ? 5.385 9.856 -16.637 1.00 97.44 82 ALA A N 1
ATOM 632 C CA . ALA A 1 82 ? 3.971 10.105 -16.387 1.00 97.44 82 ALA A CA 1
ATOM 633 C C . ALA A 1 82 ? 3.146 8.809 -16.469 1.00 97.44 82 ALA A C 1
ATOM 635 O O . ALA A 1 82 ? 3.463 7.887 -17.221 1.00 97.44 82 ALA A O 1
ATOM 636 N N . ALA A 1 83 ? 2.044 8.740 -15.719 1.00 96.19 83 ALA A N 1
ATOM 637 C CA . ALA A 1 83 ? 1.165 7.568 -15.710 1.00 96.19 83 ALA A CA 1
ATOM 638 C C . ALA A 1 83 ? 0.555 7.287 -17.096 1.00 96.19 83 ALA A C 1
ATOM 640 O O . ALA A 1 83 ? 0.347 6.133 -17.461 1.00 96.19 83 ALA A O 1
ATOM 641 N N . GLU A 1 84 ? 0.309 8.338 -17.880 1.00 97.62 84 GLU A N 1
ATOM 642 C CA . GLU A 1 84 ? -0.216 8.292 -19.245 1.00 97.62 84 GLU A CA 1
ATOM 643 C C . GLU A 1 84 ? 0.762 7.676 -20.259 1.00 97.62 84 GLU A C 1
ATOM 645 O O . GLU A 1 84 ? 0.347 7.304 -21.358 1.00 97.62 84 GLU A O 1
ATOM 650 N N . GLU A 1 85 ? 2.047 7.563 -19.910 1.00 98.25 85 GLU A N 1
ATOM 651 C CA . GLU A 1 85 ? 3.066 6.910 -20.740 1.00 98.25 85 GLU A CA 1
ATOM 652 C C . GLU A 1 85 ? 3.108 5.385 -20.534 1.00 98.25 85 GLU A C 1
ATOM 654 O O . GLU A 1 85 ? 3.723 4.674 -21.331 1.00 98.25 85 GLU A O 1
ATOM 659 N N . LEU A 1 86 ? 2.442 4.866 -19.496 1.00 97.94 86 LEU A N 1
ATOM 660 C CA . LEU A 1 86 ? 2.314 3.434 -19.224 1.00 97.94 86 LEU A CA 1
ATOM 661 C C . LEU A 1 86 ? 0.998 2.893 -19.786 1.00 97.94 86 LEU A C 1
ATOM 663 O O . LEU A 1 86 ? -0.015 3.596 -19.844 1.00 97.94 86 LEU A O 1
ATOM 667 N N . LYS A 1 87 ? 0.964 1.610 -20.167 1.00 98.44 87 LYS A N 1
ATOM 668 C CA . LYS A 1 87 ? -0.322 0.988 -20.497 1.00 98.44 87 LYS A CA 1
ATOM 669 C C . LYS A 1 87 ? -1.172 0.830 -19.241 1.00 98.44 87 LYS A C 1
ATOM 671 O O . LYS A 1 87 ? -0.671 0.681 -18.130 1.00 98.44 87 LYS A O 1
ATOM 676 N N . HIS A 1 88 ? -2.487 0.813 -19.430 1.00 97.25 88 HIS A N 1
ATOM 677 C CA . HIS A 1 88 ? -3.431 0.675 -18.326 1.00 97.25 88 HIS A CA 1
ATOM 678 C C . HIS A 1 88 ? -3.217 -0.626 -17.533 1.00 97.25 88 HIS A C 1
ATOM 680 O O . HIS A 1 88 ? -3.174 -0.608 -16.309 1.00 97.25 88 HIS A O 1
ATOM 686 N N . ASP A 1 89 ? -3.043 -1.754 -18.215 1.00 97.81 89 ASP A N 1
ATOM 687 C CA . ASP A 1 89 ? -2.779 -3.052 -17.589 1.00 97.81 89 ASP A CA 1
ATOM 688 C C . ASP A 1 89 ? -1.414 -3.108 -16.883 1.00 97.81 89 ASP A C 1
ATOM 690 O O . ASP A 1 89 ? -1.299 -3.722 -15.826 1.00 97.81 89 ASP A O 1
ATOM 694 N N . GLU A 1 90 ? -0.406 -2.423 -17.422 1.00 97.56 90 GLU A N 1
ATOM 695 C CA . GLU A 1 90 ? 0.915 -2.254 -16.806 1.00 97.56 90 GLU A CA 1
ATOM 696 C C . GLU A 1 90 ? 0.855 -1.408 -15.521 1.00 97.56 90 GLU A C 1
ATOM 698 O O . GLU A 1 90 ? 1.402 -1.807 -14.493 1.00 97.56 90 GLU A O 1
ATOM 703 N N . LEU A 1 91 ? 0.168 -0.261 -15.556 1.00 97.69 91 LEU A N 1
ATOM 704 C CA . LEU A 1 91 ? 0.049 0.663 -14.423 1.00 97.69 91 LEU A CA 1
ATOM 705 C C . LEU A 1 91 ? -0.807 0.084 -13.287 1.00 97.69 91 LEU A C 1
ATOM 707 O O . LEU A 1 91 ? -0.459 0.238 -12.115 1.00 97.69 91 LEU A O 1
ATOM 711 N N . PHE A 1 92 ? -1.922 -0.571 -13.632 1.00 96.56 92 PHE A N 1
ATOM 712 C CA . PHE A 1 92 ? -2.907 -1.073 -12.669 1.00 96.56 92 PHE A CA 1
ATOM 713 C C . PHE A 1 92 ? -2.701 -2.536 -12.258 1.00 96.56 92 PHE A C 1
ATOM 715 O O . PHE A 1 92 ? -3.450 -3.040 -11.418 1.00 96.56 92 PHE A O 1
ATOM 722 N N . TYR A 1 93 ? -1.682 -3.226 -12.781 1.00 97.81 93 TYR A N 1
ATOM 723 C CA . TYR A 1 93 ? -1.247 -4.490 -12.192 1.00 97.81 93 TYR A CA 1
ATOM 724 C C . TYR A 1 93 ? -0.802 -4.249 -10.745 1.00 97.81 93 TYR A C 1
ATOM 726 O O . TYR A 1 93 ? 0.092 -3.444 -10.494 1.00 97.81 93 TYR A O 1
ATOM 734 N N . ASN A 1 94 ? -1.419 -4.935 -9.783 1.00 97.56 94 ASN A N 1
ATOM 735 C CA . ASN A 1 94 ? -1.077 -4.775 -8.374 1.00 97.56 94 ASN A CA 1
ATOM 736 C C . ASN A 1 94 ? -0.095 -5.866 -7.937 1.00 97.56 94 ASN A C 1
ATOM 738 O O . ASN A 1 94 ? -0.454 -7.043 -7.879 1.00 97.56 94 ASN A O 1
ATOM 742 N N . ASP A 1 95 ? 1.131 -5.469 -7.614 1.00 96.94 95 ASP A N 1
ATOM 743 C CA . ASP A 1 95 ? 2.131 -6.312 -6.972 1.00 96.94 95 ASP A CA 1
ATOM 744 C C . ASP A 1 95 ? 2.276 -5.890 -5.501 1.00 96.94 95 ASP A C 1
ATOM 746 O O . ASP A 1 95 ? 2.899 -4.861 -5.220 1.00 96.94 95 ASP A O 1
ATOM 750 N N . PRO A 1 96 ? 1.779 -6.694 -4.541 1.00 93.56 96 PRO A N 1
ATOM 751 C CA . PRO A 1 96 ? 1.835 -6.372 -3.114 1.00 93.56 96 PRO A CA 1
ATOM 752 C C . PRO A 1 96 ? 3.248 -6.132 -2.569 1.00 93.56 96 PRO A C 1
ATOM 754 O O . PRO A 1 96 ? 3.405 -5.570 -1.489 1.00 93.56 96 PRO A O 1
ATOM 757 N N . ARG A 1 97 ? 4.293 -6.551 -3.294 1.00 95.62 97 ARG A N 1
ATOM 758 C CA . ARG A 1 97 ? 5.692 -6.338 -2.902 1.00 95.62 97 ARG A CA 1
ATOM 759 C C . ARG A 1 97 ? 6.172 -4.910 -3.165 1.00 95.62 97 ARG A C 1
ATOM 761 O O . ARG A 1 97 ? 7.190 -4.518 -2.603 1.00 95.62 97 ARG A O 1
ATOM 768 N N . TYR A 1 98 ? 5.473 -4.153 -4.009 1.00 97.06 98 TYR A N 1
ATOM 769 C CA . TYR A 1 98 ? 5.841 -2.797 -4.421 1.00 97.06 98 TYR A CA 1
ATOM 770 C C . TYR A 1 98 ? 4.632 -1.851 -4.341 1.00 97.06 98 TYR A C 1
ATOM 772 O O . TYR A 1 98 ? 4.203 -1.313 -5.367 1.00 97.06 98 TYR A O 1
ATOM 780 N N . PRO A 1 99 ? 4.056 -1.639 -3.144 1.00 96.38 99 PRO A N 1
ATOM 781 C CA . PRO A 1 99 ? 2.999 -0.653 -2.987 1.00 96.38 99 PRO A CA 1
ATOM 782 C C . PRO A 1 99 ? 3.562 0.742 -3.273 1.00 96.38 99 PRO A C 1
ATOM 784 O O . PRO A 1 99 ? 4.557 1.138 -2.670 1.00 96.38 99 PRO A O 1
ATOM 787 N N . VAL A 1 100 ? 2.906 1.469 -4.174 1.00 96.81 100 VAL A N 1
ATOM 788 C CA . VAL A 1 100 ? 3.161 2.885 -4.488 1.00 96.81 100 VAL A CA 1
ATOM 789 C C . VAL A 1 100 ? 2.155 3.775 -3.752 1.00 96.81 100 VAL A C 1
ATOM 791 O O . VAL A 1 100 ? 2.490 4.792 -3.150 1.00 96.81 100 VAL A O 1
ATOM 794 N N . LEU A 1 101 ? 0.895 3.344 -3.727 1.00 96.88 101 LEU A N 1
ATOM 795 C CA . LEU A 1 101 ? -0.196 4.011 -3.033 1.00 96.88 101 LEU A CA 1
ATOM 796 C C . LEU A 1 101 ? -0.852 3.034 -2.063 1.00 96.88 101 LEU A C 1
ATOM 798 O O . LEU A 1 101 ? -1.256 1.935 -2.439 1.00 96.88 101 LEU A O 1
ATOM 802 N N . ILE A 1 102 ? -1.009 3.457 -0.817 1.00 97.56 102 ILE A N 1
ATOM 803 C CA . ILE A 1 102 ? -1.747 2.726 0.207 1.00 97.56 102 ILE A CA 1
ATOM 804 C C . ILE A 1 102 ? -2.945 3.581 0.586 1.00 97.56 102 ILE A C 1
ATOM 806 O O . ILE A 1 102 ? -2.821 4.775 0.853 1.00 97.56 102 ILE A O 1
ATOM 810 N N . THR A 1 103 ? -4.116 2.970 0.589 1.00 98.00 103 THR A N 1
ATOM 811 C CA . THR A 1 103 ? -5.393 3.624 0.863 1.00 98.00 103 THR A CA 1
ATOM 812 C C . THR A 1 103 ? -6.067 2.934 2.032 1.00 98.00 103 THR A C 1
ATOM 814 O O . THR A 1 103 ? -5.939 1.719 2.182 1.00 98.00 103 THR A O 1
ATOM 817 N N . LEU A 1 104 ? -6.788 3.691 2.853 1.00 97.69 104 LEU A N 1
ATOM 818 C CA . LEU A 1 104 ? -7.588 3.114 3.922 1.00 97.69 104 LEU A CA 1
ATOM 819 C C . LEU A 1 104 ? -8.931 3.816 4.098 1.00 97.69 104 LEU A C 1
ATOM 821 O O . LEU A 1 104 ? -9.063 5.028 3.894 1.00 97.69 104 LEU A O 1
ATOM 825 N N . VAL A 1 105 ? -9.901 3.030 4.551 1.00 98.06 105 VAL A N 1
ATOM 826 C CA . VAL A 1 105 ? -11.196 3.487 5.046 1.00 98.06 105 VAL A CA 1
ATOM 827 C C . VAL A 1 105 ? -11.330 3.019 6.489 1.00 98.06 105 VAL A C 1
ATOM 829 O O . VAL A 1 105 ? -11.347 1.819 6.749 1.00 98.06 105 VAL A O 1
ATOM 832 N N . ALA A 1 106 ? -11.443 3.953 7.432 1.00 97.44 106 ALA A N 1
ATOM 833 C CA . ALA A 1 106 ? -11.627 3.640 8.848 1.00 97.44 106 ALA A CA 1
ATOM 834 C C . ALA A 1 106 ? -12.941 4.230 9.361 1.00 97.44 106 ALA A C 1
ATOM 836 O O . ALA A 1 106 ? -13.205 5.417 9.161 1.00 97.44 106 ALA A O 1
ATOM 837 N N . LYS A 1 107 ? -13.779 3.414 10.005 1.00 95.88 107 LYS A N 1
ATOM 838 C CA . LYS A 1 107 ? -15.128 3.805 10.450 1.00 95.88 107 LYS A CA 1
ATOM 839 C C . LYS A 1 107 ? -15.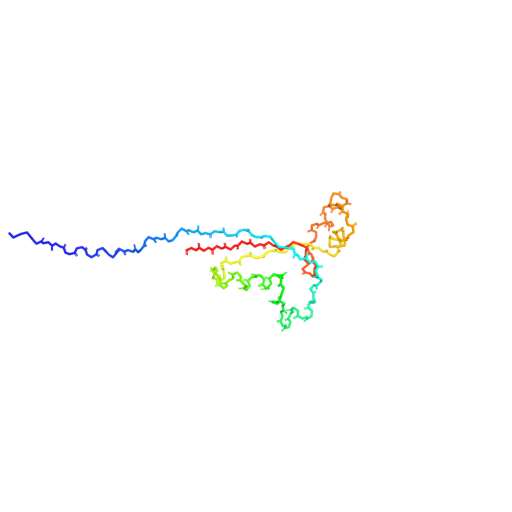239 3.744 11.971 1.00 95.88 107 LYS A C 1
ATOM 841 O O . LYS A 1 107 ? -14.730 2.826 12.594 1.00 95.88 107 LYS A O 1
ATOM 846 N N . LYS A 1 108 ? -15.902 4.715 12.592 1.00 89.12 108 LYS A N 1
ATOM 847 C CA . LYS A 1 108 ? -16.194 4.708 14.032 1.00 89.12 108 LYS A CA 1
ATOM 848 C C . LYS A 1 108 ? -17.682 4.938 14.222 1.00 89.12 108 LYS A C 1
ATOM 850 O O . LYS A 1 108 ? -18.196 5.931 13.713 1.00 89.12 108 LYS A O 1
ATOM 855 N N . TYR A 1 109 ? -18.346 4.019 14.913 1.00 81.31 109 TYR A N 1
ATOM 856 C CA . TYR A 1 109 ? -19.783 4.053 15.192 1.00 81.31 109 TYR A CA 1
ATOM 857 C C . TYR A 1 109 ? -20.052 4.427 16.654 1.00 81.31 109 TYR A C 1
ATOM 859 O O . TYR A 1 109 ? -19.176 4.154 17.511 1.00 81.31 109 TYR A O 1
#

pLDDT: mean 88.47, std 16.9, range [30.53, 98.44]